Protein AF-A0AAD6AKB0-F1 (afdb_monomer_lite)

Structure (mmCIF, N/CA/C/O backbone):
data_AF-A0AAD6AKB0-F1
#
_entry.id   AF-A0AAD6AKB0-F1
#
loop_
_atom_site.group_PDB
_atom_site.id
_atom_site.type_symbol
_atom_site.label_atom_id
_atom_site.label_alt_id
_atom_site.label_comp_id
_atom_site.label_asym_id
_atom_site.label_entity_id
_atom_site.label_seq_id
_atom_site.pdbx_PDB_ins_code
_atom_site.Cartn_x
_atom_site.Cartn_y
_atom_site.Cartn_z
_atom_site.occupancy
_atom_site.B_iso_or_equiv
_atom_site.auth_seq_id
_atom_site.auth_comp_id
_atom_site.auth_asym_id
_atom_site.auth_atom_id
_atom_site.pdbx_PDB_model_num
ATOM 1 N N . MET A 1 1 ? 12.421 -10.235 14.591 1.00 50.41 1 MET A N 1
ATOM 2 C CA . MET A 1 1 ? 11.405 -9.915 13.564 1.00 50.41 1 MET A CA 1
ATOM 3 C C . MET A 1 1 ? 12.155 -9.806 12.248 1.00 50.41 1 MET A C 1
ATOM 5 O O . MET A 1 1 ? 13.148 -9.093 12.215 1.00 50.41 1 MET A O 1
ATOM 9 N N . THR A 1 2 ? 11.823 -10.619 11.248 1.00 60.03 2 THR A N 1
ATOM 10 C CA . THR A 1 2 ? 12.598 -10.746 10.000 1.00 60.03 2 THR A CA 1
ATOM 11 C C . THR A 1 2 ? 12.831 -9.364 9.371 1.00 60.03 2 THR A C 1
ATOM 13 O O . THR A 1 2 ? 11.848 -8.664 9.133 1.00 60.03 2 THR A O 1
ATOM 16 N N . PRO A 1 3 ? 14.087 -8.944 9.110 1.00 71.62 3 PRO A N 1
ATOM 17 C CA . PRO A 1 3 ? 14.402 -7.585 8.644 1.00 71.62 3 PRO A CA 1
ATOM 18 C C . PRO A 1 3 ? 13.616 -7.201 7.381 1.00 71.62 3 PRO A C 1
ATOM 20 O O . PRO A 1 3 ? 13.088 -6.099 7.285 1.00 71.62 3 PRO A O 1
ATOM 23 N N . VAL A 1 4 ? 13.378 -8.181 6.507 1.00 80.50 4 VAL A N 1
ATOM 24 C CA . VAL A 1 4 ? 12.547 -8.062 5.301 1.00 80.50 4 VAL A CA 1
ATOM 25 C C . VAL A 1 4 ? 11.133 -7.526 5.586 1.00 80.50 4 VAL A C 1
ATOM 27 O O . VAL A 1 4 ? 10.623 -6.700 4.834 1.00 80.50 4 VAL A O 1
ATOM 30 N N . LEU A 1 5 ? 10.477 -7.951 6.673 1.00 84.38 5 LEU A N 1
ATOM 31 C CA . LEU A 1 5 ? 9.128 -7.474 7.006 1.00 84.38 5 LEU A CA 1
ATOM 32 C C . LEU A 1 5 ? 9.128 -6.029 7.506 1.00 84.38 5 LEU A C 1
ATOM 34 O O . LEU A 1 5 ? 8.171 -5.294 7.253 1.00 84.38 5 LEU A O 1
ATOM 38 N N . CYS A 1 6 ? 10.188 -5.610 8.200 1.00 88.19 6 CYS A N 1
ATOM 39 C CA . CYS A 1 6 ? 10.338 -4.226 8.637 1.00 88.19 6 CYS A CA 1
ATOM 40 C C . CYS A 1 6 ? 10.445 -3.284 7.433 1.00 88.19 6 CYS A C 1
ATOM 42 O O . CYS A 1 6 ? 9.766 -2.253 7.414 1.00 88.19 6 CYS A O 1
ATOM 44 N N . ASP A 1 7 ? 11.212 -3.678 6.416 1.00 91.69 7 ASP A N 1
ATOM 45 C CA . ASP A 1 7 ? 11.393 -2.901 5.188 1.00 91.69 7 ASP A CA 1
ATOM 46 C C . ASP A 1 7 ? 10.092 -2.812 4.382 1.00 91.69 7 ASP A C 1
ATOM 48 O O . ASP A 1 7 ? 9.659 -1.719 4.002 1.00 91.69 7 ASP A O 1
ATOM 52 N N . ILE A 1 8 ? 9.398 -3.944 4.213 1.00 93.00 8 ILE A N 1
ATOM 53 C CA . ILE A 1 8 ? 8.082 -3.999 3.560 1.00 93.00 8 ILE A CA 1
ATOM 54 C C . ILE A 1 8 ? 7.085 -3.086 4.278 1.00 93.00 8 ILE A C 1
ATOM 56 O O . ILE A 1 8 ? 6.372 -2.309 3.637 1.00 93.00 8 ILE A O 1
ATOM 60 N N . ARG A 1 9 ? 7.045 -3.137 5.614 1.00 92.25 9 ARG A N 1
ATOM 61 C CA . ARG A 1 9 ? 6.168 -2.283 6.421 1.00 92.25 9 ARG A CA 1
ATOM 62 C C . ARG A 1 9 ? 6.497 -0.805 6.236 1.00 92.25 9 ARG A C 1
ATOM 64 O O . ARG A 1 9 ? 5.584 -0.006 6.038 1.00 92.25 9 ARG A O 1
ATOM 71 N N . ALA A 1 10 ? 7.773 -0.427 6.277 1.00 92.69 10 ALA A N 1
ATOM 72 C CA . ALA A 1 10 ? 8.192 0.959 6.080 1.00 92.69 10 ALA A CA 1
ATOM 73 C C . ALA A 1 10 ? 7.780 1.480 4.692 1.00 92.69 10 ALA A C 1
ATOM 75 O O . ALA A 1 10 ? 7.219 2.576 4.573 1.00 92.69 10 ALA A O 1
ATOM 76 N N . LYS A 1 11 ? 7.967 0.663 3.651 1.00 94.50 11 LYS A N 1
ATOM 77 C CA . LYS A 1 11 ? 7.543 0.977 2.282 1.00 94.50 11 LYS A CA 1
ATOM 78 C C . LYS A 1 11 ? 6.023 1.114 2.167 1.00 94.50 11 LYS A C 1
ATOM 80 O O . LYS A 1 11 ? 5.543 2.103 1.612 1.00 94.50 11 LYS A O 1
ATOM 85 N N . ALA A 1 12 ? 5.265 0.194 2.765 1.00 94.56 12 ALA A N 1
ATOM 86 C CA . ALA A 1 12 ? 3.806 0.259 2.836 1.00 94.56 12 ALA A CA 1
ATOM 87 C C . ALA A 1 12 ? 3.318 1.548 3.523 1.00 94.56 12 ALA A C 1
ATOM 89 O O . ALA A 1 12 ? 2.443 2.234 2.992 1.00 94.56 12 ALA A O 1
ATOM 90 N N . ARG A 1 13 ? 3.926 1.939 4.654 1.00 94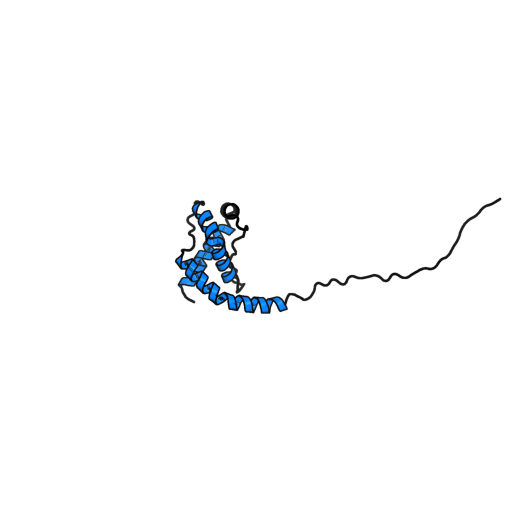.50 13 ARG A N 1
ATOM 91 C CA . ARG A 1 13 ? 3.604 3.201 5.345 1.00 94.50 13 ARG A CA 1
ATOM 92 C C . ARG A 1 13 ? 3.867 4.418 4.466 1.00 94.50 13 ARG A C 1
ATOM 94 O O . ARG A 1 13 ? 3.030 5.316 4.431 1.00 94.50 13 ARG A O 1
ATOM 101 N N . LYS A 1 14 ? 5.001 4.458 3.758 1.00 95.06 14 LYS A N 1
ATOM 102 C CA . LYS A 1 14 ? 5.351 5.570 2.858 1.00 95.06 14 LYS A CA 1
ATOM 103 C C . LYS A 1 14 ? 4.336 5.699 1.721 1.00 95.06 14 LYS A C 1
ATOM 105 O O . LYS A 1 14 ? 3.836 6.793 1.468 1.00 95.06 14 LYS A O 1
ATOM 110 N N . LEU A 1 15 ? 3.991 4.574 1.095 1.00 96.00 15 LEU A N 1
ATOM 111 C CA . LEU A 1 15 ? 2.988 4.492 0.037 1.00 96.00 15 LEU A CA 1
ATOM 112 C C . LEU A 1 15 ? 1.619 4.997 0.514 1.00 96.00 15 LEU A C 1
ATOM 114 O O . LEU A 1 15 ? 1.044 5.908 -0.080 1.00 96.00 15 LEU A O 1
ATOM 118 N N . VAL A 1 16 ? 1.113 4.451 1.621 1.00 95.81 16 VAL A N 1
ATOM 119 C CA . VAL A 1 16 ? -0.173 4.873 2.194 1.00 95.81 16 VAL A CA 1
ATOM 120 C C . VAL A 1 16 ? -0.135 6.339 2.625 1.00 95.81 16 VAL A C 1
ATOM 122 O O . VAL A 1 16 ? -1.104 7.068 2.409 1.00 95.81 16 VAL A O 1
ATOM 125 N N . GLY A 1 17 ? 0.979 6.783 3.208 1.00 95.25 17 GLY A N 1
ATOM 126 C CA . GLY A 1 17 ? 1.199 8.166 3.618 1.00 95.25 17 GLY A CA 1
ATOM 127 C C . GLY A 1 17 ? 1.046 9.141 2.454 1.00 95.25 17 GLY A C 1
ATOM 128 O O . GLY A 1 17 ? 0.298 10.109 2.582 1.00 95.25 17 GLY A O 1
ATOM 129 N N . TYR A 1 18 ? 1.659 8.840 1.305 1.00 95.62 18 TYR A N 1
ATOM 130 C CA . TYR A 1 18 ? 1.528 9.638 0.082 1.00 95.62 18 TYR A CA 1
ATOM 131 C C . TYR A 1 18 ? 0.068 9.771 -0.371 1.00 95.62 18 TYR A C 1
ATOM 133 O O . TYR A 1 18 ? -0.426 10.881 -0.578 1.00 95.62 18 TYR A O 1
ATOM 141 N N . PHE A 1 19 ? -0.660 8.655 -0.457 1.00 95.62 19 PHE A N 1
ATOM 142 C CA . PHE A 1 19 ? -2.075 8.698 -0.823 1.00 95.62 19 PHE A CA 1
ATOM 143 C C . PHE A 1 19 ? -2.924 9.435 0.213 1.00 95.62 19 PHE A C 1
ATOM 145 O O . PHE A 1 19 ? -3.916 10.044 -0.146 1.00 95.62 19 PHE A O 1
ATOM 152 N N . ARG A 1 20 ? -2.588 9.422 1.504 1.00 93.88 20 ARG A N 1
ATOM 153 C CA . ARG A 1 20 ? -3.388 10.140 2.512 1.00 93.88 20 ARG A CA 1
ATOM 154 C C . ARG A 1 20 ? -3.157 11.647 2.488 1.00 93.88 20 ARG A C 1
ATOM 156 O O . ARG A 1 20 ? -4.124 12.397 2.674 1.00 93.88 20 ARG A O 1
ATOM 163 N N . SER A 1 21 ? -1.922 12.080 2.252 1.00 93.94 21 SER A N 1
ATOM 164 C CA . SER A 1 21 ? -1.552 13.497 2.234 1.00 93.94 21 SER A CA 1
ATOM 165 C C . SER A 1 21 ? -1.915 14.192 0.920 1.00 93.94 21 SER A C 1
ATOM 167 O O . SER A 1 21 ? -2.285 15.362 0.946 1.00 93.94 21 SER A O 1
ATOM 169 N N . SER A 1 22 ? -1.903 13.486 -0.213 1.00 95.75 22 SER A N 1
ATOM 170 C CA . SER A 1 22 ? -2.174 14.075 -1.530 1.00 95.75 22 SER A CA 1
ATOM 171 C C . SER A 1 22 ? -3.649 13.977 -1.934 1.00 95.75 22 SER A C 1
ATOM 173 O O . SER A 1 22 ? -4.186 12.886 -2.131 1.00 95.75 22 SER A O 1
ATOM 175 N N . THR A 1 23 ? -4.320 15.125 -2.092 1.00 96.25 23 THR A N 1
ATOM 176 C CA . THR A 1 23 ? -5.693 15.205 -2.637 1.00 96.25 23 THR A CA 1
ATOM 177 C C . THR A 1 23 ? -5.777 14.600 -4.032 1.00 96.25 23 THR A C 1
ATOM 179 O O . THR A 1 23 ? -6.616 13.731 -4.260 1.00 96.25 23 THR A O 1
ATOM 182 N N . LEU A 1 24 ? -4.830 14.947 -4.905 1.00 96.75 24 LEU A N 1
ATOM 183 C CA . LEU A 1 24 ? -4.750 14.408 -6.260 1.00 96.75 24 LEU A CA 1
ATOM 184 C C . LEU A 1 24 ? -4.637 12.876 -6.264 1.00 96.75 24 LEU A C 1
ATOM 186 O O . LEU A 1 24 ? -5.349 12.199 -7.002 1.00 96.75 24 LEU A O 1
ATOM 190 N N . ALA A 1 25 ? -3.781 12.309 -5.409 1.00 96.06 25 ALA A N 1
ATOM 191 C CA . ALA A 1 25 ? -3.614 10.860 -5.336 1.00 96.06 25 ALA A CA 1
ATOM 192 C C . ALA A 1 25 ? -4.892 10.157 -4.838 1.00 96.06 25 ALA A C 1
ATOM 194 O O . ALA A 1 25 ? -5.252 9.100 -5.358 1.00 96.06 25 ALA A O 1
ATOM 195 N N . LYS A 1 26 ? -5.614 10.754 -3.874 1.00 96.88 26 LYS A N 1
ATOM 196 C CA . LYS A 1 26 ? -6.916 10.239 -3.396 1.00 96.88 26 LYS A CA 1
ATOM 197 C C . LYS A 1 26 ? -7.951 10.225 -4.505 1.00 96.88 26 LYS A C 1
ATOM 199 O O . LYS A 1 26 ? -8.597 9.203 -4.721 1.00 96.88 26 LYS A O 1
ATOM 204 N N . GLU A 1 27 ? -8.108 11.349 -5.193 1.00 97.12 27 GLU A N 1
ATOM 205 C CA . GLU A 1 27 ? -9.066 11.485 -6.289 1.00 97.12 27 GLU A CA 1
ATOM 206 C C . GLU A 1 27 ? -8.746 10.509 -7.414 1.00 97.12 27 GLU A C 1
ATOM 208 O O . GLU A 1 27 ? -9.645 9.836 -7.925 1.00 97.12 27 GLU A O 1
ATOM 213 N N . LYS A 1 28 ? -7.459 10.350 -7.740 1.00 97.31 28 LYS A N 1
ATOM 214 C CA . LYS A 1 28 ? -7.039 9.409 -8.771 1.00 97.31 28 LYS A CA 1
ATOM 215 C C . LYS A 1 28 ? -7.324 7.964 -8.383 1.00 97.31 28 LYS A C 1
ATOM 217 O O . LYS A 1 28 ? -7.872 7.228 -9.199 1.00 97.31 28 LYS A O 1
ATOM 222 N N . LEU A 1 29 ? -7.035 7.574 -7.142 1.00 97.44 29 LEU A N 1
ATOM 223 C CA . LEU A 1 29 ? -7.362 6.242 -6.635 1.00 97.44 29 LEU A CA 1
ATOM 224 C C . LEU A 1 29 ? -8.873 5.970 -6.710 1.00 97.44 29 LEU A C 1
ATOM 226 O O . LEU A 1 29 ? -9.288 4.938 -7.233 1.00 97.44 29 LEU A O 1
ATOM 230 N N . VAL A 1 30 ? -9.703 6.924 -6.279 1.00 97.56 30 VAL A N 1
ATOM 231 C CA . VAL A 1 30 ? -11.168 6.820 -6.378 1.00 97.56 30 VAL A CA 1
ATOM 232 C C . VAL A 1 30 ? -11.621 6.693 -7.834 1.00 97.56 30 VAL A C 1
ATOM 234 O O . VAL A 1 30 ? -12.463 5.848 -8.138 1.00 97.56 30 VAL A O 1
ATOM 237 N N . SER A 1 31 ? -11.059 7.496 -8.741 1.00 97.75 31 SER A N 1
ATOM 238 C CA . SER A 1 31 ? -11.360 7.430 -10.174 1.00 97.75 31 SER A CA 1
ATOM 239 C C . SER A 1 31 ? -11.028 6.059 -10.757 1.00 97.75 31 SER A C 1
ATOM 241 O O . SER A 1 31 ? -11.853 5.490 -11.467 1.00 97.75 31 SER A O 1
ATOM 243 N N . VAL A 1 32 ? -9.848 5.516 -10.448 1.00 97.81 32 VAL A N 1
ATOM 244 C CA . VAL A 1 32 ? -9.421 4.193 -10.923 1.00 97.81 32 VAL A CA 1
ATOM 245 C C . VAL A 1 32 ? -10.328 3.100 -10.360 1.00 97.81 32 VAL A C 1
ATOM 247 O O . VAL A 1 32 ? -10.775 2.237 -11.106 1.00 97.81 32 VAL A O 1
ATOM 250 N N . GLN A 1 33 ? -10.682 3.156 -9.073 1.00 97.56 33 GLN A N 1
ATOM 251 C CA . GLN A 1 33 ? -11.602 2.181 -8.475 1.00 97.56 33 GLN A CA 1
ATOM 252 C C . GLN A 1 33 ? -12.969 2.178 -9.166 1.00 97.56 33 GLN A C 1
ATOM 254 O O . GLN A 1 33 ? -13.493 1.105 -9.453 1.00 97.56 33 GLN A O 1
ATOM 259 N N . ARG A 1 34 ? -13.508 3.356 -9.505 1.00 97.38 34 ARG A N 1
ATOM 260 C CA . ARG A 1 34 ? -14.764 3.470 -10.264 1.00 97.38 34 ARG A CA 1
ATOM 261 C C . ARG A 1 34 ? -14.644 2.899 -11.675 1.00 97.38 34 ARG A C 1
ATOM 263 O O . ARG A 1 34 ? -15.544 2.192 -12.106 1.00 97.38 34 ARG A O 1
ATOM 270 N N . GLN A 1 35 ? -13.542 3.177 -12.371 1.00 97.00 35 GLN A N 1
ATOM 271 C CA . GLN A 1 35 ? -13.288 2.646 -13.716 1.00 97.00 35 GLN A CA 1
ATOM 272 C C . GLN A 1 35 ? -13.183 1.117 -13.725 1.00 97.00 35 GLN A C 1
ATOM 274 O O . GLN A 1 35 ? -13.664 0.479 -14.653 1.00 97.00 35 GLN A O 1
ATOM 279 N N . LEU A 1 36 ? -12.615 0.532 -12.668 1.00 95.12 36 LEU A N 1
ATOM 280 C CA . LEU A 1 36 ? -12.536 -0.918 -12.479 1.00 95.12 36 LEU A CA 1
ATOM 281 C C . LEU A 1 36 ? -13.841 -1.539 -11.946 1.00 95.12 36 LEU A C 1
ATOM 283 O O . LEU A 1 36 ? -13.866 -2.733 -11.659 1.00 95.12 36 LEU A O 1
ATOM 287 N N . GLY A 1 37 ? -14.904 -0.752 -11.739 1.00 94.81 37 GLY A N 1
ATOM 288 C CA . GLY A 1 37 ? -16.160 -1.236 -11.155 1.00 94.81 37 GLY A CA 1
ATOM 289 C C . GLY A 1 37 ? -16.028 -1.729 -9.708 1.00 94.81 37 GLY A C 1
ATOM 290 O O . GLY A 1 37 ? -16.857 -2.505 -9.240 1.00 94.81 37 GLY A O 1
ATOM 291 N N . ARG A 1 38 ? -14.982 -1.308 -8.985 1.00 93.06 38 ARG A N 1
ATOM 292 C CA . ARG A 1 38 ? -14.710 -1.723 -7.603 1.00 93.06 38 ARG A CA 1
ATOM 293 C C . ARG A 1 38 ? -15.293 -0.723 -6.595 1.00 93.06 38 ARG A C 1
ATOM 295 O O . ARG A 1 38 ? -15.341 0.479 -6.874 1.00 93.06 38 ARG A O 1
ATOM 302 N N . PRO A 1 39 ? -15.657 -1.172 -5.379 1.00 93.25 39 PRO A N 1
ATOM 303 C CA . PRO A 1 39 ? -16.017 -0.268 -4.291 1.00 93.25 39 PRO A CA 1
ATOM 304 C C . PRO A 1 39 ? -14.896 0.734 -4.020 1.00 93.25 39 PRO A C 1
ATOM 306 O O . PRO A 1 39 ? -13.720 0.367 -4.015 1.00 93.25 39 PRO A O 1
ATOM 309 N N . THR A 1 40 ? -15.248 1.993 -3.760 1.00 94.69 40 THR A N 1
ATOM 310 C CA . THR A 1 40 ? -14.275 3.034 -3.414 1.00 94.69 40 THR A CA 1
ATOM 311 C C . THR A 1 40 ? -13.868 2.893 -1.951 1.00 94.69 40 THR A C 1
ATOM 313 O O . THR A 1 40 ? -14.659 3.150 -1.044 1.00 94.69 40 THR A O 1
ATOM 316 N N . LEU A 1 41 ? -12.620 2.508 -1.719 1.00 94.88 41 LEU A N 1
ATOM 317 C CA . LEU A 1 41 ? -12.054 2.232 -0.403 1.00 94.88 41 LEU A CA 1
ATOM 318 C C . LEU A 1 41 ? -10.844 3.127 -0.168 1.00 94.88 41 LEU A C 1
ATOM 320 O O . LEU A 1 41 ? -9.997 3.298 -1.037 1.00 94.88 41 LEU A O 1
ATOM 324 N N . LYS A 1 42 ? -10.733 3.664 1.045 1.00 92.75 42 LYS A N 1
ATOM 325 C CA . LYS A 1 42 ? -9.552 4.427 1.459 1.00 92.75 42 LYS A CA 1
ATOM 326 C C . LYS A 1 42 ? -8.442 3.474 1.898 1.00 92.75 42 LYS A C 1
ATOM 328 O O . LYS A 1 42 ? -8.713 2.434 2.503 1.00 92.75 42 LYS A O 1
ATOM 333 N N . LEU A 1 43 ? -7.193 3.867 1.666 1.00 94.12 43 LEU A N 1
ATOM 334 C CA . LEU A 1 43 ? -6.044 3.206 2.281 1.00 94.12 43 LEU A CA 1
ATOM 335 C C . LEU A 1 43 ? -6.019 3.466 3.796 1.00 94.12 43 LEU A C 1
ATOM 337 O O . LEU A 1 43 ? -6.364 4.559 4.265 1.00 94.12 43 LEU A O 1
ATOM 341 N N . LEU A 1 44 ? -5.618 2.446 4.554 1.00 91.44 44 LEU A N 1
ATOM 342 C CA . LEU A 1 44 ? -5.538 2.478 6.014 1.00 91.44 44 LEU A CA 1
ATOM 343 C C . LEU A 1 44 ? -4.094 2.701 6.436 1.00 91.44 44 LEU A C 1
ATOM 345 O O . LEU A 1 44 ? -3.215 1.987 5.976 1.00 91.44 44 LEU A O 1
ATOM 349 N N . GLN A 1 45 ? -3.853 3.684 7.299 1.00 89.44 45 GLN A N 1
ATOM 350 C CA . GLN A 1 45 ? -2.528 3.931 7.858 1.00 89.44 45 GLN A CA 1
ATOM 351 C C . GLN A 1 45 ? -2.346 3.104 9.126 1.00 89.44 45 GLN A C 1
ATOM 353 O O . GLN A 1 45 ? -3.268 3.005 9.936 1.00 89.44 45 GLN A O 1
ATOM 358 N N . GLU A 1 46 ? -1.154 2.545 9.297 1.00 87.62 46 GLU A N 1
ATOM 359 C CA . GLU A 1 46 ? -0.746 1.937 10.559 1.00 87.62 46 GLU A CA 1
ATOM 360 C C . GLU A 1 46 ? -0.791 2.972 11.696 1.00 87.62 46 GLU A C 1
ATOM 362 O O . GLU A 1 46 ? -0.430 4.137 11.518 1.00 87.62 46 GLU A O 1
ATOM 367 N N . VAL A 1 47 ? -1.225 2.528 12.872 1.00 82.56 47 VAL A N 1
ATOM 368 C CA . VAL A 1 47 ? -1.267 3.301 14.112 1.00 82.56 47 VAL A CA 1
ATOM 369 C C . VAL A 1 47 ? -0.505 2.503 15.157 1.00 82.56 47 VAL A C 1
ATOM 371 O O . VAL A 1 47 ? -0.975 1.462 15.605 1.00 82.56 47 VAL A O 1
ATOM 374 N N . GLU A 1 48 ? 0.661 2.996 15.561 1.00 73.38 48 GLU A N 1
ATOM 375 C CA . GLU A 1 48 ? 1.613 2.253 16.404 1.00 73.38 48 GLU A CA 1
ATOM 376 C C . GLU A 1 48 ? 1.016 1.746 17.721 1.00 73.38 48 GLU A C 1
ATOM 378 O O . GLU A 1 48 ? 1.382 0.678 18.196 1.00 73.38 48 GLU A O 1
ATOM 383 N N . THR A 1 49 ? 0.045 2.467 18.282 1.00 72.25 49 THR A N 1
ATOM 384 C CA . THR A 1 49 ? -0.625 2.106 19.539 1.00 72.25 49 THR A CA 1
ATOM 385 C C . THR A 1 49 ? -1.758 1.087 19.380 1.00 72.25 49 THR A C 1
ATOM 387 O O . THR A 1 49 ? -2.341 0.660 20.374 1.00 72.25 49 THR A O 1
ATOM 390 N N . ARG A 1 50 ? -2.105 0.685 18.150 1.00 71.25 50 ARG A N 1
ATOM 391 C CA . ARG A 1 50 ? -3.154 -0.304 17.863 1.00 71.25 50 ARG A CA 1
ATOM 392 C C . ARG A 1 50 ? -2.529 -1.552 17.263 1.00 71.25 50 ARG A C 1
ATOM 394 O O . ARG A 1 50 ? -2.126 -1.541 16.100 1.00 71.25 50 ARG A O 1
ATOM 401 N N . TRP A 1 51 ? -2.528 -2.627 18.048 1.00 69.75 51 TRP A N 1
ATOM 402 C CA . TRP A 1 51 ? -1.823 -3.876 17.749 1.00 69.75 51 TRP A CA 1
ATOM 403 C C . TRP A 1 51 ? -2.194 -4.504 16.387 1.00 69.75 51 TRP A C 1
ATOM 405 O O . TRP A 1 51 ? -1.326 -5.056 15.722 1.00 69.75 51 TRP A O 1
ATOM 415 N N . ASN A 1 52 ? -3.430 -4.312 15.907 1.00 80.06 52 ASN A N 1
ATOM 416 C CA . ASN A 1 52 ? -3.901 -4.814 14.604 1.00 80.06 52 ASN A CA 1
ATOM 417 C C . ASN A 1 52 ? -3.751 -3.860 13.415 1.00 80.06 52 ASN A C 1
ATOM 419 O O . ASN A 1 52 ? -4.106 -4.199 12.283 1.00 80.06 52 ASN A O 1
ATOM 423 N N . SER A 1 53 ? -3.279 -2.635 13.628 1.00 85.69 53 SER A N 1
ATOM 424 C CA . SER A 1 53 ? -3.308 -1.626 12.565 1.00 85.69 53 SER A CA 1
ATOM 425 C C . SER A 1 53 ? -2.397 -1.977 11.383 1.00 85.69 53 SER A C 1
ATOM 427 O O . SER A 1 53 ? -2.751 -1.689 10.239 1.00 85.69 53 SER A O 1
ATOM 429 N N . THR A 1 54 ? -1.269 -2.651 11.634 1.00 88.25 54 THR A N 1
ATOM 430 C CA . THR A 1 54 ? -0.366 -3.152 10.591 1.00 88.25 54 THR A CA 1
ATOM 431 C C . THR A 1 54 ? -1.060 -4.201 9.727 1.00 88.25 54 THR A C 1
ATOM 433 O O . THR A 1 54 ? -1.003 -4.104 8.503 1.00 88.25 54 THR A O 1
ATOM 436 N N . TYR A 1 55 ? -1.760 -5.158 10.351 1.00 88.69 55 TYR A N 1
ATOM 437 C CA . TYR A 1 55 ? -2.521 -6.196 9.652 1.00 88.69 55 TYR A CA 1
ATOM 438 C C . TYR A 1 55 ? -3.556 -5.565 8.716 1.00 88.69 55 TYR A C 1
ATOM 440 O O . TYR A 1 55 ? -3.537 -5.814 7.513 1.00 88.69 55 TYR A O 1
ATOM 448 N 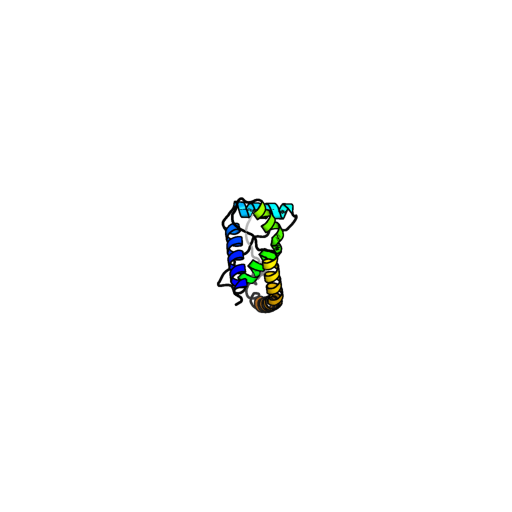N . HIS A 1 56 ? -4.387 -4.654 9.230 1.00 90.94 56 HIS A N 1
ATOM 449 C CA . HIS A 1 56 ? -5.415 -4.001 8.417 1.00 90.94 56 HIS A CA 1
ATOM 450 C C . HIS A 1 56 ? -4.843 -3.116 7.299 1.00 90.94 56 HIS A C 1
ATOM 452 O O . HIS A 1 56 ? -5.412 -3.077 6.207 1.00 90.94 56 HIS A O 1
ATOM 458 N N . MET A 1 57 ? -3.728 -2.411 7.535 1.00 94.69 57 MET A N 1
ATOM 459 C CA . MET A 1 57 ? -3.042 -1.640 6.489 1.00 94.69 57 MET A CA 1
ATOM 460 C C . MET A 1 57 ? -2.561 -2.549 5.357 1.00 94.69 57 MET A C 1
ATOM 462 O O . MET A 1 57 ? -2.805 -2.254 4.185 1.00 94.69 57 MET A O 1
ATOM 466 N N . LEU A 1 58 ? -1.881 -3.642 5.704 1.00 93.19 58 LEU A N 1
ATOM 467 C CA . LEU A 1 58 ? -1.323 -4.574 4.733 1.00 93.19 58 LEU A CA 1
ATOM 468 C C . LEU A 1 58 ? -2.423 -5.323 3.973 1.00 93.19 58 LEU A C 1
ATOM 470 O O . LEU A 1 58 ? -2.361 -5.378 2.748 1.00 93.19 58 LEU A O 1
ATOM 474 N N . GLN A 1 59 ? -3.465 -5.796 4.663 1.00 93.69 59 GLN A N 1
ATOM 475 C CA . GLN A 1 59 ? -4.634 -6.411 4.029 1.00 93.69 59 GLN A CA 1
ATOM 476 C C . GLN A 1 59 ? -5.286 -5.449 3.029 1.00 93.69 59 GLN A C 1
ATOM 478 O O . GLN A 1 59 ? -5.484 -5.798 1.869 1.00 93.69 59 GLN A O 1
ATOM 483 N N . ARG A 1 60 ? -5.519 -4.189 3.426 1.00 95.50 60 ARG A N 1
ATOM 484 C CA . ARG A 1 60 ? -6.107 -3.182 2.531 1.00 95.50 60 ARG A CA 1
ATOM 485 C C . ARG A 1 60 ? -5.243 -2.911 1.299 1.00 95.50 60 ARG A C 1
ATOM 487 O O . ARG A 1 60 ? -5.785 -2.640 0.230 1.00 95.50 60 ARG A O 1
ATOM 494 N N . LEU A 1 61 ? -3.918 -2.940 1.438 1.00 95.06 61 LEU A N 1
ATOM 495 C CA . LEU A 1 61 ? -3.000 -2.782 0.309 1.00 95.06 61 LEU A CA 1
ATOM 496 C C . LEU A 1 61 ? -3.046 -3.974 -0.647 1.00 95.06 61 LEU A C 1
ATOM 498 O O . LEU A 1 61 ? -2.947 -3.762 -1.852 1.00 95.06 61 LEU A O 1
ATOM 502 N N . VAL A 1 62 ? -3.211 -5.197 -0.136 1.00 95.06 62 VAL A N 1
ATOM 503 C CA . VAL A 1 62 ? -3.415 -6.393 -0.968 1.00 95.06 62 VAL A CA 1
ATOM 504 C C . VAL A 1 62 ? -4.723 -6.268 -1.752 1.00 95.06 62 VAL A C 1
ATOM 506 O O . VAL A 1 62 ? -4.703 -6.384 -2.978 1.00 95.06 62 VAL A O 1
ATOM 509 N N . ASP A 1 63 ? -5.826 -5.924 -1.083 1.00 94.56 63 ASP A N 1
ATOM 510 C CA . ASP A 1 63 ? -7.149 -5.778 -1.715 1.00 94.56 63 ASP A CA 1
ATOM 511 C C . ASP A 1 63 ? -7.162 -4.695 -2.808 1.00 94.56 63 ASP A C 1
ATOM 513 O O . ASP A 1 63 ? -7.876 -4.794 -3.808 1.00 94.56 63 ASP A O 1
ATOM 517 N N . LEU A 1 64 ? -6.365 -3.640 -2.612 1.00 95.94 64 LEU A N 1
ATOM 518 C CA . LEU A 1 64 ? -6.257 -2.497 -3.517 1.00 95.94 64 LEU A CA 1
ATOM 519 C C . LEU A 1 64 ? -5.003 -2.531 -4.399 1.00 95.94 64 LEU A C 1
ATOM 521 O O . LEU A 1 64 ? -4.681 -1.515 -5.016 1.00 95.94 64 LEU A O 1
ATOM 525 N N . ARG A 1 65 ? -4.312 -3.671 -4.510 1.00 95.31 65 ARG A N 1
ATOM 526 C CA . ARG A 1 65 ? -3.060 -3.801 -5.276 1.00 95.31 65 ARG A CA 1
ATOM 527 C C . ARG A 1 65 ? -3.181 -3.257 -6.700 1.00 95.31 65 ARG A C 1
ATOM 529 O O . ARG A 1 65 ? -2.357 -2.450 -7.125 1.00 95.31 65 ARG A O 1
ATOM 536 N N . GLU A 1 66 ? -4.207 -3.699 -7.420 1.00 95.75 66 GLU A N 1
ATOM 537 C CA . GLU A 1 66 ? -4.476 -3.297 -8.803 1.00 95.75 66 GLU A CA 1
ATOM 538 C C . GLU A 1 66 ? -4.817 -1.797 -8.924 1.00 95.75 66 GLU A C 1
ATOM 540 O O . GLU A 1 66 ? -4.082 -1.089 -9.619 1.00 95.75 66 GLU A O 1
ATOM 545 N N . PRO A 1 67 ? -5.841 -1.254 -8.228 1.00 96.69 67 PRO A N 1
ATOM 546 C CA . PRO A 1 67 ? -6.168 0.166 -8.341 1.00 96.69 67 PRO A CA 1
ATOM 547 C C . PRO A 1 67 ? -5.051 1.096 -7.845 1.00 96.69 67 PRO A C 1
ATOM 549 O O . PRO A 1 67 ? -4.866 2.168 -8.416 1.00 96.69 67 PRO A O 1
ATOM 552 N N . VAL A 1 68 ? -4.277 0.706 -6.825 1.00 96.69 68 VAL A N 1
ATOM 553 C CA . VAL A 1 68 ? -3.119 1.488 -6.353 1.00 96.69 68 VAL A CA 1
ATOM 554 C C . VAL A 1 68 ? -2.008 1.506 -7.397 1.00 96.69 68 VAL A C 1
ATOM 556 O O . VAL A 1 68 ? -1.459 2.572 -7.672 1.00 96.69 68 VAL A O 1
ATOM 559 N N . GLY A 1 69 ? -1.698 0.356 -8.002 1.00 95.81 69 GLY A N 1
ATOM 560 C CA . GLY A 1 69 ? -0.706 0.267 -9.074 1.00 95.81 69 GLY A CA 1
ATOM 561 C C . GLY A 1 69 ? -1.085 1.126 -10.281 1.00 95.81 69 GLY A C 1
ATOM 562 O O . GLY A 1 69 ? -0.277 1.932 -10.738 1.00 95.81 69 GLY A O 1
ATOM 563 N N . ALA A 1 70 ? -2.332 1.020 -10.742 1.00 95.81 70 ALA A N 1
ATOM 564 C CA . ALA A 1 70 ? -2.838 1.816 -11.858 1.00 95.81 70 ALA A CA 1
ATOM 565 C C . ALA A 1 70 ? -2.891 3.321 -11.538 1.00 95.81 70 ALA A C 1
ATOM 567 O O . ALA A 1 70 ? -2.537 4.144 -12.383 1.00 95.81 70 ALA A O 1
ATOM 568 N N . ALA A 1 71 ? -3.274 3.702 -10.314 1.00 96.19 71 ALA A N 1
ATOM 569 C CA . ALA A 1 71 ? -3.240 5.099 -9.892 1.00 96.19 71 ALA A CA 1
ATOM 570 C C . ALA A 1 71 ? -1.806 5.650 -9.907 1.00 96.19 71 ALA A C 1
ATOM 572 O O . ALA A 1 71 ? -1.577 6.697 -10.508 1.00 96.19 71 ALA A O 1
ATOM 573 N N . LEU A 1 72 ? -0.835 4.939 -9.326 1.00 95.75 72 LEU A N 1
ATOM 574 C CA . LEU A 1 72 ? 0.570 5.361 -9.328 1.00 95.75 72 LEU A CA 1
ATOM 575 C C . LEU A 1 72 ? 1.148 5.494 -10.735 1.00 95.75 72 LEU A C 1
ATOM 577 O O . LEU A 1 72 ? 1.800 6.491 -11.011 1.00 95.75 72 LEU A O 1
ATOM 581 N N . ALA A 1 73 ? 0.860 4.550 -11.634 1.00 94.56 73 ALA A N 1
ATOM 582 C CA . ALA A 1 73 ? 1.332 4.604 -13.021 1.00 94.56 73 ALA A CA 1
ATOM 583 C C . ALA A 1 73 ? 0.861 5.861 -13.775 1.00 94.56 73 ALA A C 1
ATOM 585 O O . ALA A 1 73 ? 1.467 6.264 -14.762 1.00 94.56 73 ALA A O 1
ATOM 586 N N . SER A 1 74 ? -0.225 6.482 -13.311 1.00 92.06 74 SER A N 1
ATOM 587 C CA . SER A 1 74 ? -0.788 7.706 -13.885 1.00 92.06 74 SER A CA 1
ATOM 588 C C . SER A 1 74 ? -0.421 8.990 -13.132 1.00 92.06 74 SER A C 1
ATOM 590 O O . SER A 1 74 ? -0.800 10.078 -13.564 1.00 92.06 74 SER A O 1
ATOM 592 N N . LEU A 1 75 ? 0.261 8.879 -11.991 1.00 93.56 75 LEU A N 1
ATOM 593 C CA . LEU A 1 75 ? 0.699 10.007 -11.175 1.00 93.56 75 LEU A CA 1
ATOM 594 C C . LEU A 1 75 ? 2.187 10.255 -11.435 1.00 93.56 75 LEU A C 1
ATOM 596 O O . LEU A 1 75 ? 2.988 9.328 -11.417 1.00 93.56 75 LEU A O 1
ATOM 600 N N . ASN A 1 76 ? 2.580 11.515 -11.618 1.00 91.62 76 ASN A N 1
ATOM 601 C CA . ASN A 1 76 ? 3.991 11.878 -11.741 1.00 91.62 76 ASN A CA 1
ATOM 602 C C . ASN A 1 76 ? 4.651 11.882 -10.349 1.00 91.62 76 ASN A C 1
ATOM 604 O O . ASN A 1 76 ? 4.708 12.919 -9.683 1.00 91.62 76 ASN A O 1
ATOM 608 N N . THR A 1 77 ? 5.049 10.706 -9.859 1.00 90.12 77 THR A N 1
ATOM 609 C CA . THR A 1 77 ? 5.595 10.518 -8.510 1.00 90.12 77 THR A CA 1
ATOM 610 C C . THR A 1 77 ? 6.722 9.489 -8.470 1.00 90.12 77 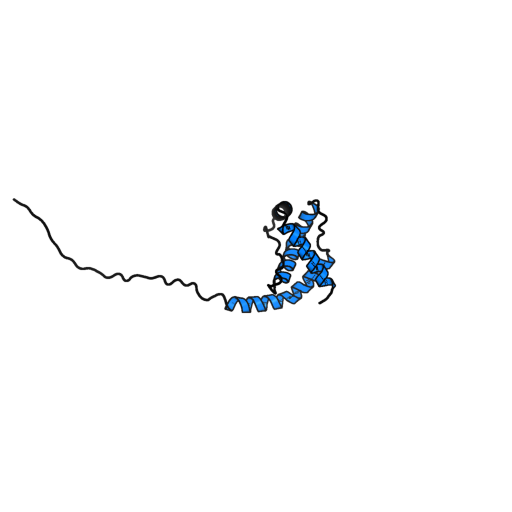THR A C 1
ATOM 612 O O . THR A 1 77 ? 6.660 8.455 -9.122 1.00 90.12 77 THR A O 1
ATOM 615 N N . GLU A 1 78 ? 7.705 9.737 -7.606 1.00 90.69 78 GLU A N 1
ATOM 616 C CA . GLU A 1 78 ? 8.798 8.805 -7.290 1.00 90.69 78 GLU A CA 1
ATOM 617 C C . GLU A 1 78 ? 8.370 7.675 -6.329 1.00 90.69 78 GLU A C 1
ATOM 619 O O . GLU A 1 78 ? 9.172 6.830 -5.923 1.00 90.69 78 GLU A O 1
ATOM 624 N N . ILE A 1 79 ? 7.112 7.680 -5.875 1.00 91.62 79 ILE A N 1
ATOM 625 C CA . ILE A 1 79 ? 6.597 6.674 -4.947 1.00 91.62 79 ILE A CA 1
ATOM 626 C C . ILE A 1 79 ? 6.351 5.370 -5.701 1.00 91.62 79 ILE A C 1
ATOM 628 O O . ILE A 1 79 ? 5.477 5.275 -6.558 1.00 91.62 79 ILE A O 1
ATOM 632 N N . THR A 1 80 ? 7.094 4.333 -5.324 1.00 89.75 80 THR A N 1
ATOM 633 C CA . THR A 1 80 ? 6.958 3.000 -5.909 1.00 89.75 80 THR A CA 1
ATOM 634 C C . THR A 1 80 ? 5.951 2.146 -5.148 1.00 89.75 80 THR A C 1
ATOM 636 O O . THR A 1 80 ? 5.821 2.217 -3.922 1.00 89.75 80 THR A O 1
ATOM 639 N N . THR A 1 81 ? 5.239 1.299 -5.891 1.00 91.75 81 THR A N 1
ATOM 640 C CA . THR A 1 81 ? 4.386 0.263 -5.304 1.00 91.75 81 THR A CA 1
ATOM 641 C C . THR A 1 81 ? 5.223 -0.876 -4.707 1.00 91.75 81 THR A C 1
ATOM 643 O O . THR A 1 81 ? 6.433 -0.995 -4.941 1.00 91.75 81 THR A O 1
ATOM 646 N N . LEU A 1 82 ? 4.573 -1.730 -3.918 1.00 93.19 82 LEU A N 1
ATOM 647 C CA . LEU A 1 82 ? 5.161 -2.984 -3.461 1.00 93.19 82 LEU A CA 1
ATOM 648 C C . LEU A 1 82 ? 5.346 -3.937 -4.655 1.00 93.19 82 LEU A C 1
ATOM 650 O O . LEU A 1 82 ? 4.517 -4.002 -5.563 1.00 93.19 82 LEU A O 1
ATOM 654 N N . THR A 1 83 ? 6.450 -4.673 -4.674 1.00 94.19 83 THR A N 1
ATOM 655 C CA . THR A 1 83 ? 6.749 -5.662 -5.710 1.00 94.19 83 THR A CA 1
ATOM 656 C C . THR A 1 83 ? 5.861 -6.895 -5.549 1.00 94.19 83 THR A C 1
ATOM 658 O O . THR A 1 83 ? 5.275 -7.136 -4.492 1.00 94.19 83 THR A O 1
ATOM 661 N N . SER A 1 84 ? 5.781 -7.729 -6.589 1.00 93.75 84 SER A N 1
ATOM 662 C CA . SER A 1 84 ? 5.009 -8.976 -6.510 1.00 93.75 84 SER A CA 1
ATOM 663 C C . SER A 1 84 ? 5.523 -9.917 -5.410 1.00 93.75 84 SER A C 1
ATOM 665 O O . SER A 1 84 ? 4.725 -10.557 -4.725 1.00 93.75 84 SER A O 1
ATOM 667 N N . ALA A 1 85 ? 6.843 -9.964 -5.197 1.00 93.12 85 ALA A N 1
ATOM 668 C CA . ALA A 1 85 ? 7.450 -10.747 -4.124 1.00 93.12 85 ALA A CA 1
ATOM 669 C C . ALA A 1 85 ? 7.059 -10.201 -2.741 1.00 93.12 85 ALA A C 1
ATOM 671 O O . ALA A 1 85 ? 6.652 -10.967 -1.875 1.00 93.12 85 ALA A O 1
ATOM 672 N N . GLU A 1 86 ? 7.084 -8.877 -2.556 1.00 94.50 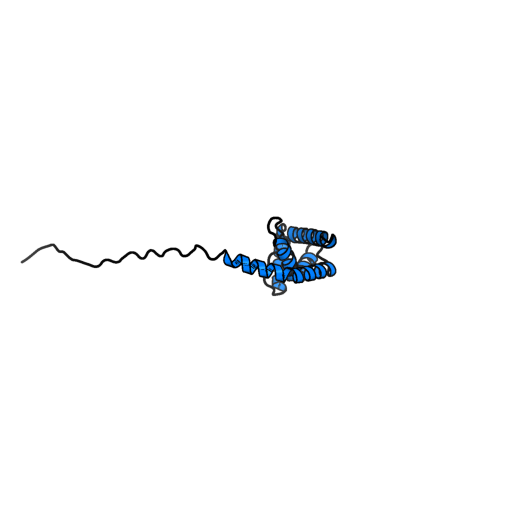86 GLU A N 1
ATOM 673 C CA . GLU A 1 86 ? 6.651 -8.237 -1.305 1.00 94.50 86 GLU A CA 1
ATOM 674 C C . GLU A 1 86 ? 5.166 -8.516 -1.016 1.00 94.50 86 GLU A C 1
ATOM 676 O O . GLU A 1 86 ? 4.822 -8.878 0.108 1.00 94.50 86 GLU A O 1
ATOM 681 N N . PHE A 1 87 ? 4.289 -8.439 -2.026 1.00 94.69 87 PHE A N 1
ATOM 682 C CA . PHE A 1 87 ? 2.875 -8.812 -1.881 1.00 94.69 87 PHE A CA 1
ATOM 683 C C . PHE A 1 87 ? 2.678 -10.289 -1.525 1.00 94.69 87 PHE A C 1
ATOM 685 O O . PHE A 1 87 ? 1.781 -10.615 -0.746 1.00 94.69 87 PHE A O 1
ATOM 692 N N . THR A 1 88 ? 3.512 -11.178 -2.064 1.00 93.75 88 THR A N 1
ATOM 693 C CA . THR A 1 88 ? 3.471 -12.613 -1.745 1.00 93.75 88 THR A CA 1
ATOM 694 C C . THR A 1 88 ? 3.859 -12.846 -0.286 1.00 93.75 88 THR A C 1
ATOM 696 O O . THR A 1 88 ? 3.131 -13.518 0.443 1.00 93.75 88 THR A O 1
ATOM 699 N N . THR A 1 89 ? 4.940 -12.210 0.174 1.00 92.88 89 THR A N 1
ATOM 700 C CA . THR A 1 89 ? 5.370 -12.247 1.579 1.00 92.88 89 THR A CA 1
ATOM 701 C C . THR A 1 89 ? 4.281 -11.720 2.512 1.00 92.88 89 THR A C 1
ATOM 703 O O . THR A 1 89 ? 3.953 -12.372 3.502 1.00 92.88 89 THR A O 1
ATOM 706 N N . ILE A 1 90 ? 3.669 -10.577 2.177 1.00 92.38 90 ILE A N 1
ATOM 707 C CA . ILE A 1 90 ? 2.554 -10.010 2.949 1.00 92.38 90 ILE A CA 1
ATOM 708 C C . ILE A 1 90 ? 1.393 -11.001 3.026 1.00 92.38 90 ILE A C 1
ATOM 710 O O . ILE A 1 90 ? 0.889 -11.252 4.116 1.00 92.38 90 ILE A O 1
ATOM 714 N N . SER A 1 91 ? 0.986 -11.582 1.897 1.00 91.81 91 SER A N 1
ATOM 715 C CA . SER A 1 91 ? -0.157 -12.502 1.842 1.00 91.81 91 SER A CA 1
ATOM 716 C C . SER A 1 91 ? 0.078 -13.755 2.690 1.00 91.81 91 SER A C 1
ATOM 718 O O . SER A 1 91 ? -0.827 -14.199 3.398 1.00 91.81 91 SER A O 1
ATOM 720 N N . GLY A 1 92 ? 1.307 -14.284 2.693 1.00 90.25 92 GLY A N 1
ATOM 721 C CA . GLY A 1 92 ? 1.703 -15.381 3.578 1.00 90.25 92 GLY A CA 1
ATOM 722 C C . GLY A 1 92 ? 1.582 -15.008 5.058 1.00 90.25 92 GLY A C 1
ATOM 723 O O . GLY A 1 92 ? 0.982 -15.748 5.835 1.00 90.25 92 GLY A O 1
ATOM 724 N N . CYS A 1 93 ? 2.070 -13.826 5.449 1.00 87.69 93 CYS A N 1
ATOM 725 C CA . CYS A 1 93 ? 1.937 -13.339 6.824 1.00 87.69 93 CYS A CA 1
ATOM 726 C C . CYS A 1 93 ? 0.478 -13.101 7.232 1.00 87.69 93 CYS A C 1
ATOM 728 O O . CYS A 1 93 ? 0.090 -13.493 8.327 1.00 87.69 93 CYS A O 1
ATOM 730 N N . LEU A 1 94 ? -0.333 -12.484 6.368 1.00 88.94 94 LEU A N 1
ATOM 731 C CA . LEU A 1 94 ? -1.754 -12.245 6.637 1.00 88.94 94 LEU A CA 1
ATOM 732 C C . LEU A 1 94 ? -2.512 -13.561 6.821 1.00 88.94 94 LEU A C 1
ATOM 734 O O . LEU A 1 94 ? -3.318 -13.666 7.736 1.00 88.94 94 LEU A O 1
ATOM 738 N N . SER A 1 95 ? -2.194 -14.585 6.026 1.00 87.25 95 SER A N 1
ATOM 739 C CA . SER A 1 95 ? -2.813 -15.910 6.157 1.00 87.25 95 SER A CA 1
ATOM 740 C C . SER A 1 95 ? -2.520 -16.542 7.521 1.00 87.25 95 SER A C 1
ATOM 742 O O . SER A 1 95 ? -3.429 -17.069 8.153 1.00 87.25 95 SER A O 1
ATOM 744 N N . LEU A 1 96 ? -1.286 -16.422 8.023 1.00 84.94 96 LEU A N 1
ATOM 745 C CA . LEU A 1 96 ? -0.916 -16.907 9.361 1.00 84.94 96 LEU A CA 1
ATOM 746 C C . LEU A 1 96 ? -1.576 -16.099 10.488 1.00 84.94 96 LEU A C 1
ATOM 748 O O . LEU A 1 96 ? -1.939 -16.653 11.521 1.00 84.94 96 LEU A O 1
ATOM 752 N N . LEU A 1 97 ? -1.711 -14.785 10.297 1.00 80.38 97 LEU A N 1
ATOM 753 C CA . LEU A 1 97 ? -2.275 -13.874 11.293 1.00 80.38 97 LEU A CA 1
ATOM 754 C C . LEU A 1 97 ? -3.809 -13.852 11.293 1.00 80.38 97 LEU A C 1
ATOM 756 O O . LEU A 1 97 ? -4.389 -13.429 12.289 1.00 80.38 97 LEU A O 1
ATOM 760 N N . SER A 1 98 ? -4.459 -14.316 10.221 1.00 79.44 98 SER A N 1
ATOM 761 C CA . SER A 1 98 ? -5.921 -14.321 10.083 1.00 79.44 98 SER A CA 1
ATOM 762 C C . SER A 1 98 ? -6.609 -15.028 11.256 1.00 79.44 98 SER A C 1
ATOM 764 O O . SER A 1 98 ? -7.420 -14.416 11.942 1.00 79.44 98 SER A O 1
ATOM 766 N N . GLY A 1 99 ? -6.171 -16.243 11.600 1.00 72.06 99 GLY A N 1
ATOM 767 C CA . GLY A 1 99 ? -6.729 -17.003 12.723 1.00 72.06 99 GLY A CA 1
ATOM 768 C C . GLY A 1 99 ? -6.521 -16.356 14.100 1.00 72.06 99 GLY A C 1
ATOM 769 O O . GLY A 1 99 ? -7.327 -16.561 15.002 1.00 72.06 99 GLY A O 1
ATOM 770 N N . LEU A 1 100 ? -5.478 -15.534 14.273 1.00 68.12 100 LEU A N 1
ATOM 771 C CA . LEU A 1 100 ? -5.264 -14.769 15.511 1.00 68.12 100 LEU A CA 1
ATOM 772 C C . LEU A 1 100 ? -6.128 -13.504 15.556 1.00 68.12 100 LEU A C 1
ATOM 774 O O . LEU A 1 100 ? -6.616 -13.117 16.620 1.00 68.12 100 LEU A O 1
ATOM 778 N N . ASN A 1 101 ? -6.321 -12.857 14.405 1.00 67.06 101 ASN A N 1
ATOM 779 C CA . ASN A 1 101 ? -7.224 -11.723 14.283 1.00 67.06 101 ASN A CA 1
ATOM 780 C C . ASN A 1 101 ? -8.662 -12.147 14.600 1.00 67.06 101 ASN A C 1
ATOM 782 O O . ASN A 1 101 ? -9.311 -11.473 15.394 1.00 67.06 101 ASN A O 1
ATOM 786 N N . ASP A 1 102 ? -9.125 -13.270 14.054 1.00 65.44 102 ASP A N 1
ATOM 787 C CA . ASP A 1 102 ? -10.497 -13.755 14.242 1.00 65.44 102 ASP A CA 1
ATOM 788 C C . ASP A 1 102 ? -10.780 -14.107 15.707 1.00 65.44 102 ASP A C 1
ATOM 790 O O . ASP A 1 102 ? -11.746 -13.604 16.277 1.00 65.44 102 ASP A O 1
ATOM 794 N N . ALA A 1 103 ? -9.867 -14.829 16.368 1.00 60.34 103 ALA A N 1
ATOM 795 C CA . ALA A 1 103 ? -9.971 -15.118 17.802 1.00 60.34 103 ALA A CA 1
ATOM 796 C C . ALA A 1 103 ? -10.021 -13.843 18.667 1.00 60.34 103 ALA A C 1
ATOM 798 O O . ALA A 1 103 ? -10.648 -13.818 19.726 1.00 60.34 103 ALA A O 1
ATOM 799 N N . THR A 1 104 ? -9.370 -12.761 18.227 1.00 62.84 104 THR A N 1
ATOM 800 C CA . THR A 1 104 ? -9.388 -11.501 18.982 1.00 62.84 104 THR A CA 1
ATOM 801 C C . THR A 1 104 ? -10.581 -10.609 18.639 1.00 62.84 104 THR A C 1
ATOM 803 O O . THR A 1 104 ? -11.002 -9.824 19.487 1.00 62.84 104 THR A O 1
ATOM 806 N N . ILE A 1 105 ? -11.146 -10.719 17.433 1.00 60.66 105 ILE A N 1
ATOM 807 C CA . ILE A 1 105 ? -12.434 -10.104 17.087 1.00 60.66 105 ILE A CA 1
ATOM 808 C C . ILE A 1 105 ? -13.531 -10.746 17.944 1.00 60.66 105 ILE A C 1
ATOM 810 O O . ILE A 1 105 ? -14.262 -10.015 18.607 1.00 60.66 105 ILE A O 1
ATOM 814 N N . GLU A 1 106 ? -13.568 -12.078 18.029 1.00 59.00 106 GLU A N 1
ATOM 815 C CA . GLU A 1 106 ? -14.545 -12.829 18.831 1.00 59.00 106 GLU A CA 1
ATOM 816 C C . GLU A 1 106 ? -14.504 -12.418 20.316 1.00 59.00 106 GLU A C 1
ATOM 818 O O . GLU A 1 106 ? -15.525 -12.049 20.894 1.00 59.00 106 GLU A O 1
ATOM 823 N N . LEU A 1 107 ? -13.307 -12.321 20.908 1.00 53.81 107 LEU A N 1
ATOM 824 C CA . LEU A 1 107 ? -13.127 -11.822 22.282 1.00 53.81 107 LEU A CA 1
ATOM 825 C C . LEU A 1 107 ? -13.425 -10.315 22.448 1.00 53.81 107 LEU A C 1
ATOM 827 O O . LEU A 1 107 ? -13.695 -9.847 23.556 1.00 53.81 107 LEU A O 1
ATOM 831 N N . SER A 1 108 ? -13.349 -9.521 21.375 1.00 51.44 108 SER A N 1
ATOM 832 C CA . SER A 1 108 ? -13.625 -8.076 21.401 1.00 51.44 108 SER A CA 1
ATOM 833 C C . SER A 1 108 ? -15.112 -7.743 21.222 1.00 51.44 108 SER A C 1
ATOM 835 O O . SER A 1 108 ? -15.529 -6.633 21.584 1.00 51.44 108 SER A O 1
ATOM 837 N N . GLU A 1 109 ? -15.909 -8.655 20.666 1.00 52.16 109 GLU A N 1
ATOM 838 C CA . GLU A 1 109 ? -17.351 -8.481 20.460 1.00 52.16 109 GLU A CA 1
ATOM 839 C C . GLU A 1 109 ? -18.160 -8.686 21.753 1.00 52.16 109 GLU A C 1
ATOM 841 O O . GLU A 1 109 ? -19.180 -8.020 21.945 1.00 52.16 109 GLU A O 1
ATOM 846 N N . GLU A 1 110 ? -17.650 -9.452 22.724 1.00 45.44 110 GLU A N 1
ATOM 847 C CA . GLU A 1 110 ? -18.281 -9.618 24.047 1.00 45.44 110 GLU A CA 1
ATOM 848 C C . GLU A 1 110 ? -18.299 -8.338 24.907 1.00 45.44 110 GLU A C 1
ATOM 850 O O . GLU A 1 110 ? -19.049 -8.250 25.881 1.00 45.44 110 GLU A O 1
ATOM 855 N N . LYS A 1 111 ? -17.528 -7.299 24.550 1.00 43.59 111 LYS A N 1
ATOM 856 C CA . LYS A 1 111 ? -17.403 -6.071 25.361 1.00 43.59 111 LYS A CA 1
ATOM 857 C C . LYS A 1 111 ? -18.081 -4.820 24.782 1.00 43.59 111 LYS A C 1
ATOM 859 O O . LYS A 1 111 ? -17.901 -3.736 25.334 1.00 43.59 111 LYS A O 1
ATOM 864 N N . ASN A 1 112 ? -18.859 -4.928 23.699 1.00 45.28 112 ASN A N 1
ATOM 865 C CA . ASN A 1 112 ? -19.571 -3.780 23.099 1.00 45.28 112 ASN A CA 1
ATOM 866 C C . ASN A 1 112 ? -21.104 -3.917 23.057 1.00 45.28 112 ASN A C 1
ATOM 868 O O . ASN A 1 112 ? -21.773 -3.136 22.383 1.00 45.28 112 ASN A O 1
ATOM 872 N N . VAL A 1 113 ? -21.686 -4.832 23.840 1.00 46.47 113 VAL A N 1
ATOM 873 C CA . VAL A 1 113 ? -23.131 -4.842 24.128 1.00 46.47 113 VAL A CA 1
ATOM 874 C C . VAL A 1 113 ? -23.361 -4.577 25.615 1.00 46.47 113 VAL A C 1
ATOM 876 O O . VAL A 1 113 ? -23.849 -5.419 26.357 1.00 46.47 113 VAL A O 1
ATOM 879 N N . SER A 1 114 ? -23.010 -3.383 26.089 1.00 50.72 114 SER A N 1
ATOM 880 C CA . SER A 1 114 ? -23.564 -2.897 27.354 1.00 50.72 114 SER A CA 1
ATOM 881 C C . SER A 1 114 ? -23.772 -1.393 27.303 1.00 50.72 114 SER A C 1
ATOM 883 O O . SER A 1 114 ? -22.826 -0.619 27.193 1.00 50.72 114 SER A O 1
ATOM 885 N N . GLY A 1 115 ? -25.042 -0.992 27.383 1.00 47.62 115 GLY A N 1
ATOM 886 C CA . GLY A 1 115 ? -25.409 0.367 27.765 1.00 47.62 115 GLY A CA 1
ATOM 887 C C . GLY A 1 115 ? -25.919 1.285 26.659 1.00 47.62 115 GLY A C 1
ATOM 888 O O . GLY A 1 115 ? -25.502 2.433 26.592 1.00 47.62 115 GLY A O 1
ATOM 889 N N . SER A 1 116 ? -26.866 0.854 25.824 1.00 47.19 116 SER A N 1
ATOM 890 C CA . SER A 1 116 ? -27.796 1.795 25.170 1.00 47.19 116 SER A CA 1
ATOM 891 C C . SER A 1 116 ? -29.161 1.153 24.927 1.00 47.19 116 SER A C 1
ATOM 893 O O . SER A 1 116 ? -29.607 0.972 23.800 1.00 47.19 116 SER A O 1
ATOM 895 N N . LYS A 1 117 ? -29.863 0.827 26.015 1.00 45.44 117 LYS A N 1
ATOM 896 C CA . LYS A 1 117 ? -31.330 0.845 26.008 1.00 45.44 117 LYS A CA 1
ATOM 897 C C . LYS A 1 117 ? -31.762 2.018 26.874 1.00 45.44 117 LYS A C 1
ATOM 899 O O . LYS A 1 117 ? -31.809 1.924 28.095 1.00 45.44 117 LYS A O 1
ATOM 904 N N . ALA A 1 118 ? -32.010 3.144 26.211 1.00 42.44 118 ALA A N 1
ATOM 905 C CA . ALA A 1 118 ? -32.701 4.277 26.797 1.00 42.44 118 ALA A CA 1
ATOM 906 C C . ALA A 1 118 ? -34.046 3.789 27.351 1.00 42.44 118 ALA A C 1
ATOM 908 O O . ALA A 1 118 ? -34.858 3.215 26.623 1.00 42.44 118 ALA A O 1
ATOM 909 N N . ALA A 1 119 ? -34.255 3.990 28.650 1.00 42.41 119 ALA A N 1
ATOM 910 C CA . ALA A 1 119 ? -35.534 3.774 29.298 1.00 42.41 119 ALA A CA 1
ATOM 911 C C . ALA A 1 119 ? -36.574 4.689 28.638 1.00 42.41 119 ALA A C 1
ATOM 913 O O . ALA A 1 119 ? -36.558 5.909 28.816 1.00 42.41 119 ALA A O 1
ATOM 914 N N . LYS A 1 120 ? -37.477 4.102 27.851 1.00 39.75 120 LYS A N 1
ATOM 915 C CA . LYS A 1 120 ? -38.689 4.778 27.399 1.00 39.75 120 LYS A CA 1
ATOM 916 C C . LYS A 1 120 ? -39.553 4.975 28.645 1.00 39.75 120 LYS A C 1
ATOM 918 O O . LYS A 1 120 ? -40.179 4.039 29.125 1.00 39.75 120 LYS A O 1
ATOM 923 N N . ARG A 1 121 ? -39.499 6.177 29.226 1.00 39.88 121 ARG A N 1
ATOM 924 C CA . ARG A 1 121 ? -40.452 6.638 30.242 1.00 39.88 121 ARG A CA 1
ATOM 925 C C . ARG A 1 121 ? -41.838 6.626 29.600 1.00 39.88 121 ARG A C 1
ATOM 927 O O . ARG A 1 121 ? -42.162 7.522 28.827 1.00 39.88 121 ARG A O 1
ATOM 934 N N . GLU A 1 122 ? -42.634 5.611 29.897 1.00 40.69 122 GLU A N 1
ATOM 935 C CA . GLU A 1 122 ? -44.078 5.669 29.698 1.00 40.69 122 GLU A CA 1
ATOM 936 C C . GLU A 1 122 ? -44.675 6.305 30.956 1.00 40.69 122 GLU A C 1
ATOM 938 O O . GLU A 1 122 ? -44.516 5.801 32.067 1.00 40.69 122 GLU A O 1
ATOM 943 N N . ALA A 1 123 ? -45.252 7.496 30.792 1.00 43.69 123 ALA A N 1
ATOM 944 C CA . ALA A 1 123 ? -45.961 8.193 31.855 1.00 43.69 123 ALA A CA 1
ATOM 945 C C . ALA A 1 123 ? -47.304 7.485 32.118 1.00 43.69 123 ALA A C 1
ATOM 947 O O . ALA A 1 123 ? -47.973 7.095 31.158 1.00 43.69 123 ALA A O 1
ATOM 948 N N . PRO A 1 124 ? -47.729 7.320 33.381 1.00 39.62 124 PRO A N 1
ATOM 949 C CA . PRO A 1 124 ? -49.004 6.688 33.682 1.00 39.62 124 PRO A CA 1
ATOM 950 C C . PRO A 1 124 ? -50.162 7.622 33.304 1.00 39.62 124 PRO A C 1
ATOM 952 O O . PRO A 1 124 ? -50.267 8.743 33.799 1.00 39.62 124 PRO A O 1
ATOM 955 N N . HIS A 1 125 ? -51.043 7.139 32.428 1.00 43.22 125 HIS A N 1
ATOM 956 C CA . HIS A 1 125 ? -52.371 7.709 32.227 1.00 43.22 125 HIS A CA 1
ATOM 957 C C . HIS A 1 125 ? -53.245 7.392 33.447 1.00 43.22 125 HIS A C 1
ATOM 959 O O . HIS A 1 125 ? -53.500 6.225 33.742 1.00 43.22 125 HIS A O 1
ATOM 965 N N . THR A 1 126 ? -53.752 8.422 34.120 1.00 46.62 126 THR A N 1
ATOM 966 C CA . THR A 1 126 ? -54.791 8.296 35.155 1.00 46.62 126 THR A CA 1
ATOM 967 C C . THR A 1 126 ? -56.136 8.781 34.591 1.00 46.62 126 THR A C 1
ATOM 969 O O . THR A 1 126 ? -56.155 9.840 33.957 1.00 46.62 126 THR A O 1
ATOM 972 N N . PRO A 1 127 ? -57.267 8.071 34.790 1.00 44.12 127 PRO A N 1
ATOM 973 C CA . PRO A 1 127 ? -58.561 8.488 34.248 1.00 44.12 127 PRO A CA 1
ATOM 974 C C . PRO A 1 127 ? -59.433 9.302 35.235 1.00 44.12 127 PRO A C 1
ATOM 976 O O . PRO A 1 127 ? -59.552 8.937 36.398 1.00 44.12 127 PRO A O 1
ATOM 979 N N . ILE A 1 128 ? -60.069 10.356 34.685 1.00 38.53 128 ILE A N 1
ATOM 980 C CA . ILE A 1 128 ? -61.429 10.936 34.892 1.00 38.53 128 ILE A CA 1
ATOM 981 C C . ILE A 1 128 ? -61.928 11.205 36.333 1.00 38.53 128 ILE A C 1
ATOM 983 O O . ILE A 1 128 ? -62.000 10.260 37.103 1.00 38.53 128 ILE A O 1
ATOM 987 N N . LYS A 1 129 ? -62.457 12.424 36.625 1.00 37.97 129 LYS A N 1
ATOM 988 C CA . LYS A 1 129 ? -63.876 12.725 37.018 1.00 37.97 129 LYS A CA 1
ATOM 989 C C . LYS A 1 129 ? -64.232 14.229 36.951 1.00 37.97 129 LYS A C 1
ATOM 991 O O . LYS A 1 129 ? -63.377 15.097 37.041 1.00 37.97 129 LYS A O 1
ATOM 996 N N . HIS A 1 130 ? -65.533 14.453 36.743 1.00 44.69 130 HIS A N 1
ATOM 997 C CA . HIS A 1 130 ? -66.309 15.671 36.456 1.00 44.69 130 HIS A CA 1
ATOM 998 C C . HIS A 1 130 ? -66.409 16.699 37.605 1.00 44.69 130 HIS A C 1
ATOM 1000 O O . HIS A 1 130 ? -66.442 16.266 38.751 1.00 44.69 130 HIS A O 1
ATOM 1006 N N . HIS A 1 131 ? -66.659 17.988 37.285 1.00 36.84 131 HIS A N 1
ATOM 1007 C CA . HIS A 1 131 ? -67.754 18.846 37.828 1.00 36.84 131 HIS A CA 1
ATOM 1008 C C . HIS A 1 131 ? -67.770 20.238 37.114 1.00 36.84 131 HIS A C 1
ATOM 1010 O O . HIS A 1 131 ? -66.707 20.841 37.031 1.00 36.84 131 HIS A O 1
ATOM 1016 N N . VAL A 1 132 ? -68.814 20.618 36.337 1.00 42.38 132 VAL A N 1
ATOM 1017 C CA . VAL A 1 132 ? -69.882 21.668 36.551 1.00 42.38 132 VAL A CA 1
ATOM 1018 C C . VAL A 1 132 ? -69.299 23.067 36.928 1.00 42.38 132 VAL A C 1
ATOM 1020 O O . VAL A 1 132 ? -68.375 23.115 37.723 1.00 42.38 132 VAL A O 1
ATOM 1023 N N . ILE A 1 133 ? -69.695 24.258 36.422 1.00 37.19 133 ILE A N 1
ATOM 1024 C CA . ILE A 1 133 ? -71.016 24.940 36.409 1.00 37.19 133 ILE A CA 1
ATOM 1025 C C . ILE A 1 133 ? -70.989 26.227 35.528 1.00 37.19 133 ILE A C 1
ATOM 1027 O O . ILE A 1 133 ? -69.980 26.926 35.517 1.00 37.19 133 ILE A O 1
ATOM 1031 N N . GLY A 1 134 ? -72.141 26.602 34.938 1.00 34.00 134 GLY A N 1
ATOM 1032 C CA . GLY A 1 134 ? -72.580 28.003 34.710 1.00 34.00 134 GLY A CA 1
ATOM 1033 C C . GLY A 1 134 ? -72.743 28.399 33.230 1.00 34.00 134 GLY A C 1
ATOM 1034 O O . GLY A 1 134 ? -71.853 28.120 32.446 1.00 34.00 134 GLY A O 1
ATOM 1035 N N . ASN A 1 135 ? -73.799 29.070 32.747 1.00 33.25 135 ASN A N 1
ATOM 1036 C CA . ASN A 1 135 ? -74.796 29.913 33.412 1.00 33.25 135 ASN A CA 1
ATOM 1037 C C . ASN A 1 135 ? -76.005 30.213 32.474 1.00 33.25 135 ASN A C 1
ATOM 1039 O O . ASN A 1 135 ? -75.816 30.202 31.264 1.00 33.25 135 ASN A O 1
ATOM 1043 N N . ALA A 1 136 ? -77.173 30.493 33.088 1.00 43.16 136 ALA A N 1
ATOM 1044 C CA . ALA A 1 136 ? -78.299 31.423 32.775 1.00 43.16 136 ALA A CA 1
ATOM 1045 C C . ALA A 1 136 ? -78.633 31.806 31.296 1.00 43.16 136 ALA A C 1
ATOM 1047 O O . ALA A 1 136 ? -77.735 32.025 30.501 1.00 43.16 136 ALA A O 1
ATOM 1048 N N . THR A 1 137 ? -79.864 32.029 30.799 1.00 43.72 137 THR A N 1
ATOM 1049 C CA . THR A 1 137 ? -81.095 32.727 31.272 1.00 43.72 137 THR A CA 1
ATOM 1050 C C . THR A 1 137 ? -82.153 32.500 30.151 1.00 43.72 137 THR A C 1
ATOM 1052 O O . THR A 1 137 ? -81.748 32.551 28.995 1.00 43.72 137 THR A O 1
ATOM 1055 N N . GLY A 1 138 ? -83.393 32.028 30.373 1.00 51.28 138 GLY A N 1
ATOM 1056 C CA . GLY A 1 138 ? -84.658 32.800 30.506 1.00 51.28 138 GLY A CA 1
ATOM 1057 C C . GLY A 1 138 ? -85.12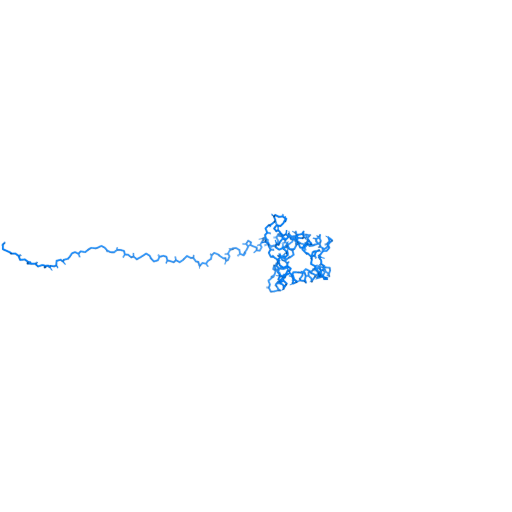2 33.546 29.227 1.00 51.28 138 GLY A C 1
ATOM 1058 O O . GLY A 1 138 ? -84.255 33.955 28.457 1.00 51.28 138 GLY A O 1
ATOM 1059 N N . PRO A 1 139 ? -86.422 33.844 29.006 1.00 53.25 139 PRO A N 1
ATOM 1060 C CA . PRO A 1 139 ? -87.654 33.435 29.700 1.00 53.25 139 PRO A CA 1
ATOM 1061 C C . PRO A 1 139 ? -88.453 32.320 28.992 1.00 53.25 139 PRO A C 1
ATOM 1063 O O . PRO A 1 139 ? -88.190 32.040 27.802 1.00 53.25 139 PRO A O 1
#

Organism: NCBI:txid1090488

Radius of gyration: 29.44 Å; chains: 1; bounding box: 102×50×52 Å

pLDDT: mean 78.27, std 21.43, range [33.25, 97.81]

InterPro domains:
  IPR012337 Ribonuclease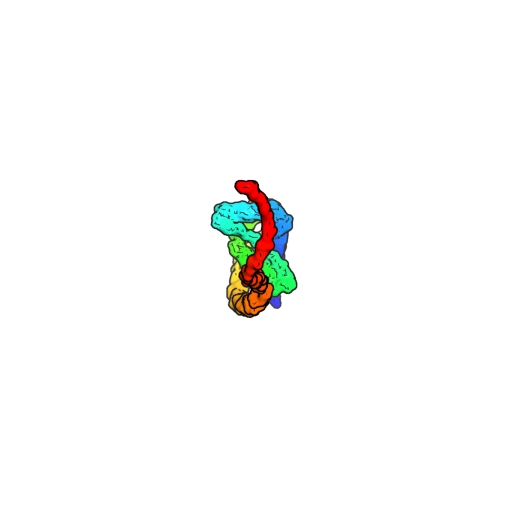 H-like superfamily [SSF53098] (4-112)
  IPR052035 Zinc finger BED domain-containing [PTHR46481] (10-118)

Sequence (139 aa):
MTPVLCDIRAKARKLVGYFRSSTLAKEKLVSVQRQLGRPTLKLLQEVETRWNSTYHMLQRLVDLREPVGAALASLNTEITTLTSAEFTTISGCLSLLSGLNDATIELSEEKNVSGSKAAKREAPHTPIKHHVIGNATGP

Secondary structure (DSSP, 8-state):
--HHHHHHHHHHHHHHHHHHH-HHHHHHHHHHHHHTT----PPPPP-TTSTTHHHHHHHHHHHTHHHHHHHHHTS--SPPPPPHHHHHHHHHHHHHHHHHHHHHHHHHHTTS-SS-------PPP--------------

Foldseek 3Di:
DPVLVVVLLVLLQVLLVVCVVDPLLLVLLQVLCVVVVHDRDRQQHADPVDPCSSLRNLVVCLVSVVSSQVSVVVDPDPRDRDDPVSNVVSVVVNVVCVVVVVVVVVVVVVPPPDDPPDPPDDDDDDDDDDDDDDDDDDD